Protein AF-A0AAX2HVV2-F1 (afdb_monomer)

Nearest PDB structures (foldseek):
  5c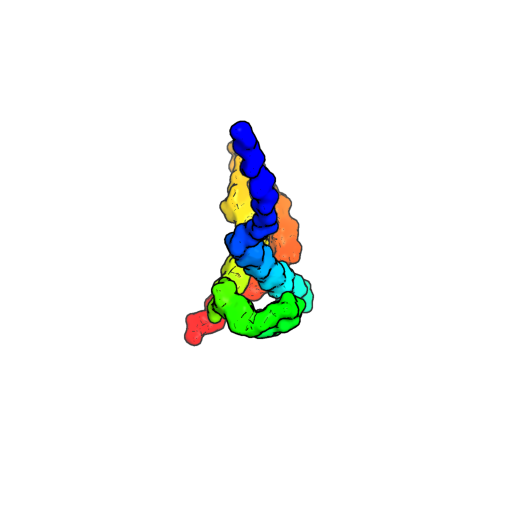w8-assembly1_B  TM=7.828E-01  e=2.518E-02  Mycobacterium tuberculosis H37Rv
  3mvp-assembly1_A  TM=7.490E-01  e=7.836E-02  Streptococcus mutans UA159
  2wgb-assembly1_A  TM=7.625E-01  e=7.836E-02  Mycolicibacterium smegmatis
  4za6-assembly2_B  TM=6.700E-01  e=9.147E-02  Rhodococcus erythropolis
  2wgb-assembly1_B  TM=5.688E-01  e=2.088E-01  Mycolicibacterium smegmatis

Solvent-accessible surface area (backbone atoms only — not comparable to full-atom values): 7170 Å² total; per-residue (Å²): 137,88,90,77,83,80,85,78,78,87,68,78,53,69,65,59,55,52,52,50,55,51,47,46,48,42,56,45,38,50,58,39,19,66,71,74,42,85,74,52,67,58,53,34,14,56,75,59,75,43,53,55,71,60,38,40,74,77,34,80,43,67,67,56,45,50,52,53,44,47,47,69,66,43,38,68,60,76,68,57,74,80,89,53,93,48,69,69,55,31,52,54,50,49,50,68,61,39,49,63,49,49,63,74,40,40,40,55,54,53,51,52,62,50,59,72,70,68,80,119

Mean predicted aligned error: 9.9 Å

Sequence (120 aa):
MNTQNKQEGFSPSLTTIRARTRRLLIDTAMSMYERGAFPSITEVASAAQLSRATAYRYFPTQSALVSAMVDESLGPILAWQPTQPDARQRIAELLSFAYPRMLQHEGVLRAALLSTTDEK

InterPro domains:
  IPR001647 DNA-binding HTH domain, TetR-type [PF00440] (26-69)
  IPR001647 DNA-binding HTH domain, TetR-type [PS50977] (19-77)
  IPR009057 Homedomain-like superfamily [SSF46689] (19-80)

pLDDT: mean 82.2, std 15.84, range [35.03, 96.06]

Secondary structure (DSSP, 8-state):
-------------HHHHHHHHHHHHHHHHHHHHHTT----HHHHHHHTT--HHHHHHH-SSHHHHHHHHHHHHHHHHHT-----SSHHHHHHHHHHHHHHHHHHTHHHHHHHHHHTTS--

Radius of gyration: 20.13 Å; Cα contacts (8 Å, |Δi|>4): 86; chains: 1; bounding box: 50×34×68 Å

Structure (mmCIF, N/CA/C/O backbone):
data_AF-A0AAX2HVV2-F1
#
_entry.id   AF-A0AAX2HVV2-F1
#
loop_
_atom_site.group_PDB
_atom_site.id
_atom_site.type_symbol
_atom_site.label_atom_id
_atom_site.label_alt_id
_atom_site.label_comp_id
_atom_site.label_asym_id
_atom_site.label_entity_id
_atom_site.label_seq_id
_atom_site.pdbx_PDB_ins_code
_atom_site.Cartn_x
_atom_site.Cartn_y
_atom_site.Cartn_z
_atom_site.occupancy
_atom_site.B_iso_or_equiv
_atom_site.auth_seq_id
_atom_site.auth_comp_id
_atom_site.auth_asym_id
_atom_site.auth_atom_id
_atom_site.pdbx_PDB_model_num
ATOM 1 N N . MET A 1 1 ? 36.407 -15.402 41.518 1.00 38.78 1 MET A N 1
ATOM 2 C CA . MET A 1 1 ? 36.280 -16.079 40.210 1.00 38.78 1 MET A CA 1
ATOM 3 C C . MET A 1 1 ? 34.812 -15.984 39.814 1.00 38.78 1 MET A C 1
ATOM 5 O O . MET A 1 1 ? 33.983 -16.577 40.488 1.00 38.78 1 MET A O 1
ATOM 9 N N . ASN A 1 2 ? 34.495 -15.086 38.877 1.00 35.03 2 ASN A N 1
ATOM 10 C CA . ASN A 1 2 ? 33.143 -14.581 38.608 1.00 35.03 2 ASN A CA 1
ATOM 11 C C . ASN A 1 2 ? 32.242 -15.608 37.913 1.00 35.03 2 ASN A C 1
ATOM 13 O O . ASN A 1 2 ? 32.540 -16.047 36.807 1.00 35.03 2 ASN A O 1
ATOM 17 N N . THR A 1 3 ? 31.082 -15.869 38.506 1.00 44.81 3 THR A N 1
ATOM 18 C CA . THR A 1 3 ? 29.906 -16.445 37.850 1.00 44.81 3 THR A CA 1
ATOM 19 C C . THR A 1 3 ? 28.951 -15.319 37.456 1.00 44.81 3 THR A C 1
ATOM 21 O O . THR A 1 3 ? 28.044 -14.945 38.193 1.00 44.81 3 THR A O 1
ATOM 24 N N . GLN A 1 4 ? 29.161 -14.759 36.268 1.00 48.66 4 GLN A N 1
ATOM 25 C CA . GLN A 1 4 ? 28.142 -13.993 35.555 1.00 48.66 4 GLN A CA 1
ATOM 26 C C . GLN A 1 4 ? 28.057 -14.553 34.141 1.00 48.66 4 GLN A C 1
ATOM 28 O O . GLN A 1 4 ? 28.945 -14.317 33.330 1.00 48.66 4 GLN A O 1
ATOM 33 N N . ASN A 1 5 ? 26.974 -15.259 33.826 1.00 42.31 5 ASN 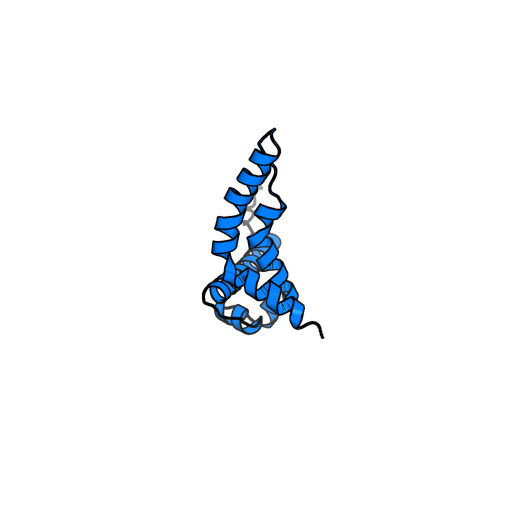A N 1
ATOM 34 C CA . ASN A 1 5 ? 26.342 -15.012 32.540 1.00 42.31 5 ASN A CA 1
ATOM 35 C C . ASN A 1 5 ? 24.834 -15.220 32.663 1.00 42.31 5 ASN A C 1
ATOM 37 O O . ASN A 1 5 ? 24.315 -16.334 32.722 1.00 42.31 5 ASN A O 1
ATOM 41 N N . LYS A 1 6 ? 24.169 -14.081 32.819 1.00 44.16 6 LYS A N 1
ATOM 42 C CA . LYS A 1 6 ? 22.730 -13.897 32.895 1.00 44.16 6 LYS A CA 1
ATOM 43 C C . LYS A 1 6 ? 22.174 -14.183 31.504 1.00 44.16 6 LYS A C 1
ATOM 45 O O . LYS A 1 6 ? 22.596 -13.563 30.536 1.00 44.16 6 LYS A O 1
ATOM 50 N N . GLN A 1 7 ? 21.257 -15.139 31.411 1.00 46.81 7 GLN A N 1
ATOM 51 C CA . GLN A 1 7 ? 20.518 -15.405 30.184 1.00 46.81 7 GLN A CA 1
ATOM 52 C C . GLN A 1 7 ? 19.688 -14.164 29.830 1.00 46.81 7 GLN A C 1
ATOM 54 O O . GLN A 1 7 ? 18.730 -13.835 30.530 1.00 46.81 7 GLN A O 1
ATOM 59 N N . GLU A 1 8 ? 20.079 -13.446 28.778 1.00 38.47 8 GLU A N 1
ATOM 60 C CA . GLU A 1 8 ? 19.264 -12.377 28.208 1.00 38.47 8 GLU A CA 1
ATOM 61 C C . GLU A 1 8 ? 18.171 -12.989 27.328 1.00 38.47 8 GLU A C 1
ATOM 63 O O . GLU A 1 8 ? 18.434 -13.611 26.299 1.00 38.47 8 GLU A O 1
ATOM 68 N N . GLY A 1 9 ? 16.922 -12.831 27.768 1.00 39.22 9 GLY A N 1
ATOM 69 C CA . GLY A 1 9 ? 15.745 -13.173 26.986 1.00 39.22 9 GLY A CA 1
ATOM 70 C C . GLY A 1 9 ? 15.646 -12.286 25.747 1.00 39.22 9 GLY A C 1
ATOM 71 O O . GLY A 1 9 ? 15.620 -11.058 25.843 1.00 39.22 9 GLY A O 1
ATOM 72 N N . PHE A 1 10 ? 15.558 -12.920 24.581 1.00 43.25 10 PHE A N 1
ATOM 73 C CA . PHE A 1 10 ? 15.319 -12.270 23.298 1.00 43.25 10 PHE A CA 1
ATOM 74 C C . PHE A 1 10 ? 13.930 -11.617 23.304 1.00 43.25 10 PHE A C 1
ATOM 76 O O . PHE A 1 10 ? 12.922 -12.250 23.000 1.00 43.25 10 PHE A O 1
ATOM 83 N N . SER A 1 11 ? 13.864 -10.343 23.688 1.00 50.16 11 SER A N 1
ATOM 84 C CA . SER A 1 11 ? 12.679 -9.516 23.470 1.00 50.16 11 SER A CA 1
ATOM 85 C C . SER A 1 11 ? 12.700 -9.104 21.996 1.00 50.16 11 SER A C 1
ATOM 87 O O . SER A 1 11 ? 13.615 -8.372 21.609 1.00 50.16 11 SER A O 1
ATOM 89 N N . PRO A 1 12 ? 11.766 -9.563 21.140 1.00 55.28 12 PRO A N 1
ATOM 90 C CA . PRO A 1 12 ? 11.735 -9.107 19.758 1.00 55.28 12 PRO A CA 1
ATOM 91 C C . PRO A 1 12 ? 11.621 -7.584 19.775 1.00 55.28 12 PRO A C 1
ATOM 93 O O . PRO A 1 12 ? 10.732 -7.045 20.437 1.00 55.28 12 PRO A O 1
ATOM 96 N N . SER A 1 13 ? 12.548 -6.891 19.105 1.00 64.06 13 SER A N 1
ATOM 97 C CA . SER A 1 13 ? 12.586 -5.428 19.142 1.00 64.06 13 SER A CA 1
ATOM 98 C C . SER A 1 13 ? 11.199 -4.873 18.795 1.00 64.06 13 SER A C 1
ATOM 100 O O . SER A 1 13 ? 10.549 -5.341 17.853 1.00 64.06 13 SER A O 1
ATOM 102 N N . LEU A 1 14 ? 10.713 -3.889 19.557 1.00 63.53 14 LEU A N 1
ATOM 103 C CA . LEU A 1 14 ? 9.398 -3.271 19.328 1.00 63.53 14 LEU A CA 1
ATOM 104 C C . LEU A 1 14 ? 9.248 -2.771 17.879 1.00 63.53 14 LEU A C 1
ATOM 106 O O . LEU A 1 14 ? 8.148 -2.765 17.324 1.00 63.53 14 LEU A O 1
ATOM 110 N N . THR A 1 15 ? 10.369 -2.426 17.242 1.00 75.12 15 THR A N 1
ATOM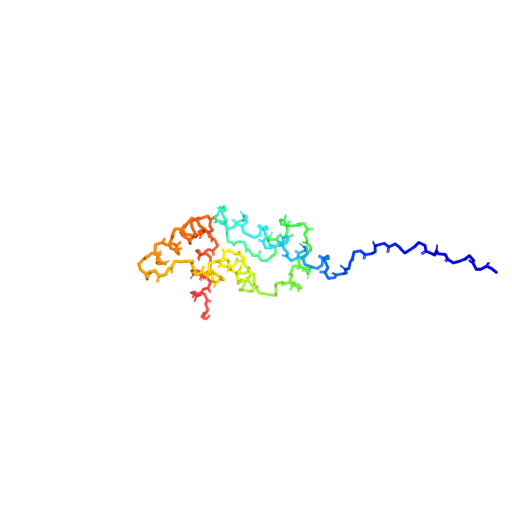 111 C CA . THR A 1 15 ? 10.485 -2.065 15.828 1.00 75.12 15 THR A CA 1
ATOM 112 C C . THR A 1 15 ? 10.086 -3.208 14.892 1.00 75.12 15 THR A C 1
ATOM 114 O O . THR A 1 15 ? 9.325 -2.987 13.951 1.00 75.12 15 THR A O 1
ATOM 117 N N . THR A 1 16 ? 10.515 -4.442 15.169 1.00 82.69 16 THR A N 1
ATOM 118 C CA . THR A 1 16 ? 10.161 -5.630 14.374 1.00 82.69 16 THR A CA 1
ATOM 119 C C . THR A 1 16 ? 8.674 -5.964 14.495 1.00 82.69 16 THR A C 1
ATOM 121 O O . THR A 1 16 ? 8.022 -6.256 13.492 1.00 82.69 16 THR A O 1
ATOM 124 N N . ILE A 1 17 ? 8.106 -5.866 15.702 1.00 86.00 17 ILE A N 1
ATOM 125 C CA . ILE A 1 17 ? 6.666 -6.083 15.924 1.00 86.00 17 ILE A CA 1
ATOM 126 C C . ILE A 1 17 ? 5.857 -5.018 15.178 1.00 86.00 17 ILE A C 1
ATOM 128 O O . ILE A 1 17 ? 4.904 -5.344 14.470 1.00 86.00 17 ILE A O 1
ATOM 132 N N . ARG A 1 18 ? 6.278 -3.750 15.275 1.00 87.94 18 ARG A N 1
ATOM 133 C CA . ARG A 1 18 ? 5.640 -2.627 14.583 1.00 87.94 18 ARG A CA 1
ATOM 134 C C . ARG A 1 18 ? 5.641 -2.817 13.064 1.00 87.94 18 ARG A C 1
ATOM 136 O O . ARG A 1 18 ? 4.603 -2.645 12.428 1.00 87.94 18 ARG A O 1
ATOM 143 N N . ALA A 1 19 ? 6.779 -3.207 12.493 1.00 89.12 19 ALA A N 1
ATOM 144 C CA . ALA A 1 19 ? 6.898 -3.496 11.066 1.00 89.12 19 ALA A CA 1
ATOM 145 C C . ALA A 1 19 ? 5.986 -4.657 10.639 1.00 89.12 19 ALA A C 1
ATOM 147 O O . ALA A 1 19 ? 5.276 -4.549 9.641 1.00 89.12 19 ALA A O 1
ATOM 148 N N . ARG A 1 20 ? 5.925 -5.732 11.436 1.00 89.62 20 ARG A N 1
ATOM 149 C CA . ARG A 1 20 ? 5.070 -6.892 11.153 1.00 89.62 20 ARG A CA 1
ATOM 150 C C . ARG A 1 20 ? 3.582 -6.541 11.171 1.00 89.62 20 ARG A C 1
ATOM 152 O O . ARG A 1 20 ? 2.858 -6.955 10.273 1.00 89.62 20 ARG A O 1
ATOM 159 N N . THR A 1 21 ? 3.122 -5.760 12.151 1.00 93.06 21 THR A N 1
ATOM 160 C CA . THR A 1 21 ? 1.724 -5.294 12.202 1.00 93.06 21 THR A CA 1
ATOM 161 C C . THR A 1 21 ? 1.390 -4.386 11.024 1.00 93.06 21 THR A C 1
ATOM 163 O O . THR A 1 21 ? 0.315 -4.515 10.444 1.00 93.06 21 THR A O 1
ATOM 166 N N . ARG A 1 22 ? 2.308 -3.486 10.644 1.00 93.38 22 ARG A N 1
ATOM 167 C CA . ARG A 1 22 ? 2.123 -2.641 9.458 1.00 93.38 22 ARG A CA 1
ATOM 168 C C . ARG A 1 22 ? 1.947 -3.492 8.202 1.00 93.38 22 ARG A C 1
ATOM 170 O O . ARG A 1 22 ? 1.006 -3.252 7.455 1.00 93.38 22 ARG A O 1
ATOM 177 N N . ARG A 1 23 ? 2.815 -4.487 8.002 1.00 93.06 23 ARG A N 1
ATOM 178 C CA . ARG A 1 23 ? 2.757 -5.387 6.845 1.00 93.06 23 ARG A CA 1
ATOM 179 C C . ARG A 1 23 ? 1.467 -6.207 6.818 1.00 93.06 23 ARG A C 1
ATOM 181 O O . ARG A 1 23 ? 0.808 -6.235 5.794 1.00 93.06 23 ARG A O 1
ATOM 188 N N . LEU A 1 24 ? 1.030 -6.738 7.964 1.00 94.62 24 LEU A N 1
ATOM 189 C CA . LEU A 1 24 ? -0.245 -7.457 8.076 1.00 94.62 24 LEU A CA 1
ATOM 190 C C . LEU A 1 24 ? -1.444 -6.620 7.596 1.00 94.62 24 LEU A C 1
ATOM 192 O O . LEU A 1 24 ? -2.310 -7.135 6.893 1.00 94.62 24 LEU A O 1
ATOM 196 N N . LEU A 1 25 ? -1.503 -5.339 7.972 1.00 94.56 25 LEU A N 1
ATOM 197 C CA . LEU A 1 25 ? -2.569 -4.433 7.528 1.00 94.56 25 LEU A CA 1
ATOM 198 C C . LEU A 1 25 ? -2.527 -4.198 6.010 1.00 94.56 25 LEU A C 1
ATOM 200 O O . LEU A 1 25 ? -3.581 -4.187 5.379 1.00 94.56 25 LEU A O 1
ATOM 204 N N . ILE A 1 26 ? -1.331 -4.044 5.432 1.00 94.00 26 ILE A N 1
ATOM 205 C CA . ILE A 1 26 ? -1.141 -3.877 3.983 1.00 94.00 26 ILE A CA 1
ATOM 206 C C . ILE A 1 26 ? -1.578 -5.143 3.242 1.00 94.00 26 ILE A C 1
ATOM 208 O O . ILE A 1 26 ? -2.423 -5.056 2.358 1.00 94.00 26 ILE A O 1
ATOM 212 N N . 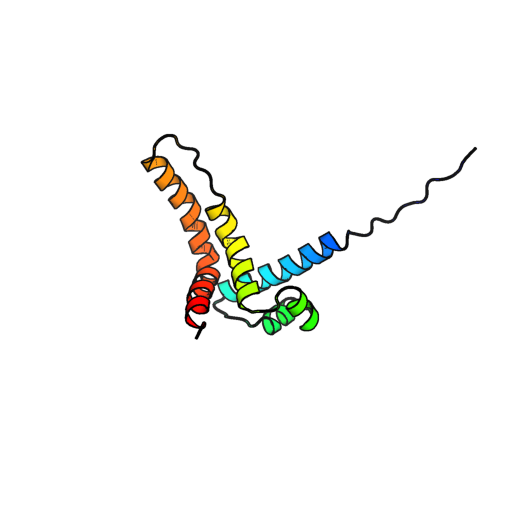ASP A 1 27 ? -1.075 -6.310 3.647 1.00 93.25 27 ASP A N 1
ATOM 213 C CA . ASP A 1 27 ? -1.385 -7.597 3.013 1.00 93.25 27 ASP A CA 1
ATOM 214 C C . ASP A 1 27 ? -2.896 -7.891 3.067 1.00 93.25 27 ASP A C 1
ATOM 216 O O . ASP A 1 27 ? -3.504 -8.328 2.087 1.00 93.25 27 ASP A O 1
ATOM 220 N N . THR A 1 28 ? -3.530 -7.594 4.208 1.00 94.94 28 THR A N 1
ATOM 221 C CA . THR A 1 28 ? -4.982 -7.754 4.382 1.00 94.94 28 THR A CA 1
ATOM 222 C C . THR A 1 28 ? -5.751 -6.832 3.442 1.00 94.94 28 THR A C 1
ATOM 224 O O . THR A 1 28 ? -6.694 -7.278 2.786 1.00 94.94 28 THR A O 1
ATOM 227 N N . ALA A 1 29 ? -5.348 -5.561 3.352 1.00 92.38 29 ALA A N 1
ATOM 228 C CA . ALA A 1 29 ? -5.968 -4.609 2.445 1.00 92.38 29 ALA A CA 1
ATOM 229 C C . ALA A 1 29 ? -5.809 -5.065 0.988 1.00 92.38 29 ALA A C 1
ATOM 231 O O . ALA A 1 29 ? -6.819 -5.213 0.304 1.00 92.38 29 ALA A O 1
ATOM 232 N N . MET A 1 30 ? -4.591 -5.388 0.541 1.00 89.75 30 MET A N 1
ATOM 233 C CA . MET A 1 30 ? -4.324 -5.882 -0.817 1.00 89.75 30 MET A CA 1
ATOM 234 C C . MET A 1 30 ? -5.216 -7.073 -1.178 1.00 89.75 30 MET A C 1
ATOM 236 O O . MET A 1 30 ? -5.881 -7.045 -2.208 1.00 89.75 30 MET A O 1
ATOM 240 N N . SER A 1 31 ? -5.336 -8.063 -0.287 1.00 90.62 31 SER A N 1
ATOM 241 C CA . SER A 1 31 ? -6.210 -9.224 -0.503 1.00 90.62 31 SER A CA 1
ATOM 242 C C . SER A 1 31 ? -7.693 -8.849 -0.645 1.00 90.62 31 SER A C 1
ATOM 244 O O . SER A 1 31 ? -8.455 -9.505 -1.358 1.00 90.62 31 SER A O 1
ATOM 246 N N . MET A 1 32 ? -8.165 -7.812 0.050 1.00 90.62 32 MET A N 1
ATOM 247 C CA . MET A 1 32 ? -9.529 -7.301 -0.127 1.00 90.62 32 MET A CA 1
ATOM 248 C C . MET A 1 32 ? -9.693 -6.584 -1.476 1.00 90.62 32 MET A C 1
ATOM 250 O O . MET A 1 32 ? -10.679 -6.842 -2.166 1.00 90.62 32 MET A O 1
ATOM 254 N N . TYR A 1 33 ? -8.711 -5.777 -1.888 1.00 85.88 33 TYR A N 1
ATOM 255 C CA . TYR A 1 33 ? -8.702 -5.091 -3.187 1.00 85.88 33 TYR A CA 1
ATOM 256 C C . TYR A 1 33 ? -8.646 -6.054 -4.374 1.00 85.88 33 TYR A C 1
ATOM 258 O O . TYR A 1 33 ? -9.374 -5.876 -5.348 1.00 85.88 33 TYR A O 1
ATOM 266 N N . GLU A 1 34 ? -7.845 -7.113 -4.283 1.00 82.44 34 GLU A N 1
ATOM 267 C CA . GLU A 1 34 ? -7.765 -8.168 -5.301 1.00 82.44 34 GLU A CA 1
ATOM 268 C C . GLU A 1 34 ? -9.090 -8.932 -5.460 1.00 82.44 34 GLU A C 1
ATOM 270 O O . GLU A 1 34 ? -9.393 -9.439 -6.536 1.00 82.44 34 GLU A O 1
ATOM 275 N N . ARG A 1 35 ? -9.931 -8.958 -4.417 1.00 85.50 35 ARG A N 1
ATOM 276 C CA . ARG A 1 35 ? -11.301 -9.501 -4.472 1.00 85.50 35 ARG A CA 1
ATOM 277 C C . ARG A 1 35 ? -12.344 -8.484 -4.953 1.00 85.50 35 ARG A C 1
ATOM 279 O O . ARG A 1 35 ? -13.535 -8.781 -4.922 1.00 85.50 35 ARG A O 1
ATOM 286 N N . GLY A 1 36 ? -11.919 -7.294 -5.378 1.00 79.81 36 GLY A N 1
ATOM 287 C CA . GLY A 1 36 ? -12.792 -6.230 -5.877 1.00 79.81 36 GLY A CA 1
ATOM 288 C C . GLY A 1 36 ? -13.475 -5.393 -4.792 1.00 79.81 36 GLY A C 1
ATOM 289 O O . GLY A 1 36 ? -14.365 -4.607 -5.113 1.00 79.81 36 GLY A O 1
ATOM 290 N N . ALA A 1 37 ? -13.088 -5.540 -3.520 1.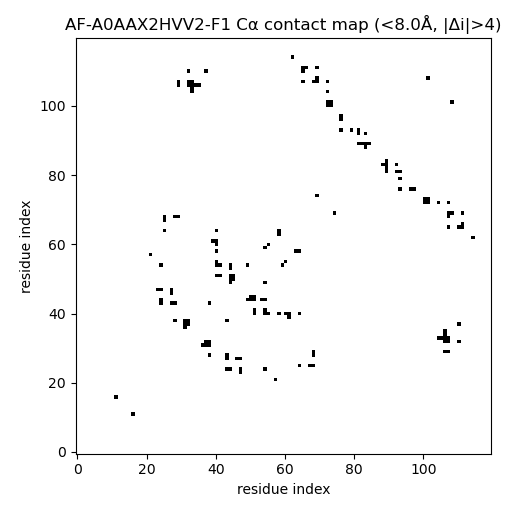00 82.12 37 ALA A N 1
ATOM 291 C CA . ALA A 1 37 ? -13.609 -4.716 -2.433 1.00 82.12 37 ALA A CA 1
ATOM 292 C C . ALA A 1 37 ? -12.756 -3.452 -2.235 1.00 82.12 37 ALA A C 1
ATOM 294 O O . ALA A 1 37 ? -11.537 -3.492 -2.372 1.00 82.12 37 ALA A O 1
ATOM 295 N N . PHE A 1 38 ? -13.389 -2.347 -1.834 1.00 83.38 38 PHE A N 1
ATOM 296 C CA . PHE A 1 38 ? -12.724 -1.083 -1.489 1.00 83.38 38 PHE A CA 1
ATOM 297 C C . PHE A 1 38 ? -12.888 -0.810 0.012 1.00 83.38 38 PHE A C 1
ATOM 299 O O . PHE A 1 38 ? -13.708 0.025 0.395 1.00 83.38 38 PHE A O 1
ATOM 306 N N . PRO A 1 39 ? -12.190 -1.559 0.886 1.00 87.06 39 PRO A N 1
ATOM 307 C CA . PRO A 1 39 ? -12.430 -1.485 2.317 1.00 87.06 39 PRO A CA 1
ATOM 308 C C . PRO A 1 39 ? -11.911 -0.184 2.930 1.00 87.06 39 PRO A C 1
ATOM 310 O O . PRO A 1 39 ? -10.839 0.326 2.591 1.00 87.06 39 PRO A O 1
ATOM 313 N N . SER A 1 40 ? -12.643 0.292 3.925 1.00 90.88 40 SER A N 1
ATOM 314 C CA . SER A 1 40 ? -12.199 1.306 4.873 1.00 90.88 40 SER A CA 1
ATOM 315 C C . SER A 1 40 ? -11.112 0.765 5.816 1.00 90.88 40 SER A C 1
ATOM 317 O O . SER A 1 40 ? -10.965 -0.442 6.025 1.00 90.88 40 SER A O 1
ATOM 319 N N . ILE A 1 41 ? -10.369 1.666 6.471 1.00 92.94 41 ILE A N 1
ATOM 320 C CA . ILE A 1 41 ? -9.331 1.291 7.455 1.00 92.94 41 ILE A CA 1
ATOM 321 C C . ILE A 1 41 ? -9.904 0.410 8.579 1.00 92.94 41 ILE A C 1
ATOM 323 O O . ILE A 1 41 ? -9.221 -0.482 9.083 1.00 92.94 41 ILE A O 1
ATOM 327 N N . THR A 1 42 ? -11.153 0.641 8.986 1.00 93.44 42 THR A N 1
ATOM 328 C CA . THR A 1 42 ? -11.798 -0.119 10.064 1.00 93.44 42 THR A CA 1
ATOM 329 C C . THR A 1 42 ? -12.187 -1.530 9.627 1.00 93.44 42 THR A C 1
ATOM 331 O O . THR A 1 42 ? -12.060 -2.456 10.427 1.00 93.44 42 THR A O 1
ATOM 334 N N . GLU A 1 43 ? -12.598 -1.716 8.372 1.00 94.38 43 GLU A N 1
ATOM 335 C CA . GLU A 1 43 ? -12.865 -3.036 7.788 1.00 94.38 43 GLU A CA 1
ATOM 336 C C . GLU A 1 43 ? -11.575 -3.841 7.628 1.00 94.38 43 GLU A C 1
ATOM 338 O O . GLU A 1 43 ? -11.534 -5.005 8.025 1.00 94.38 43 GLU A O 1
ATOM 343 N N . VAL A 1 44 ? -10.492 -3.205 7.164 1.00 95.25 44 VAL A N 1
ATOM 344 C CA . VAL A 1 44 ? -9.157 -3.828 7.123 1.00 95.25 44 VAL A CA 1
ATOM 345 C C . VAL A 1 44 ? -8.700 -4.223 8.528 1.00 95.25 44 VAL A C 1
ATOM 347 O O . VAL A 1 44 ? -8.212 -5.333 8.725 1.00 95.25 44 VAL A O 1
ATOM 350 N N . ALA A 1 45 ? -8.895 -3.357 9.529 1.00 95.06 45 ALA A N 1
ATOM 351 C CA . ALA A 1 45 ? -8.560 -3.667 10.919 1.00 95.06 45 ALA A CA 1
ATOM 352 C C . ALA A 1 45 ? -9.335 -4.885 11.435 1.00 95.06 45 ALA A C 1
ATOM 354 O O . ALA A 1 45 ? -8.747 -5.775 12.046 1.00 95.06 45 ALA A O 1
ATOM 355 N N . SER A 1 46 ? -10.639 -4.944 11.149 1.00 95.62 46 SER A N 1
ATOM 356 C CA . SER A 1 46 ? -11.494 -6.069 11.524 1.00 95.62 46 SER A CA 1
ATOM 357 C C . SER A 1 46 ? -11.033 -7.369 10.865 1.00 95.62 46 SER A C 1
ATOM 359 O O . SER A 1 46 ? -10.914 -8.388 11.541 1.00 95.62 46 SER A O 1
ATOM 361 N N . ALA A 1 47 ? -10.724 -7.333 9.567 1.00 94.88 47 ALA A N 1
ATOM 362 C CA . ALA A 1 47 ? -10.218 -8.487 8.829 1.00 94.88 47 ALA A CA 1
ATOM 363 C 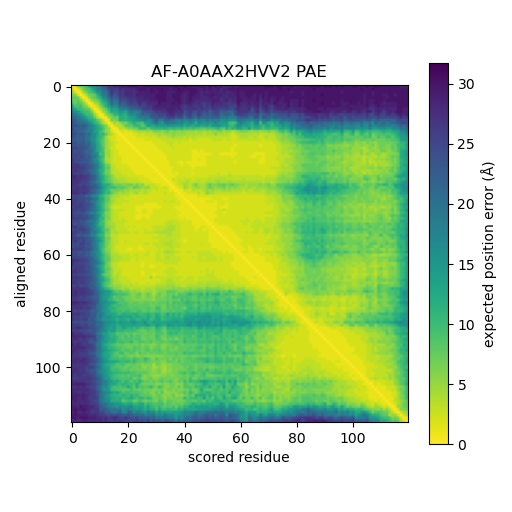C . ALA A 1 47 ? -8.839 -8.948 9.339 1.00 94.88 47 ALA A C 1
ATOM 365 O O . ALA A 1 47 ? -8.580 -10.147 9.419 1.00 94.88 47 ALA A O 1
ATOM 366 N N . ALA A 1 48 ? -7.988 -8.007 9.759 1.00 94.81 48 ALA A N 1
ATOM 367 C CA . ALA A 1 48 ? -6.678 -8.275 10.349 1.00 94.81 48 ALA A CA 1
ATOM 368 C C . ALA A 1 48 ? -6.730 -8.645 11.847 1.00 94.81 48 ALA A C 1
ATOM 370 O O . ALA A 1 48 ? -5.678 -8.859 12.448 1.00 94.81 48 ALA A O 1
ATOM 371 N N . GLN A 1 49 ? -7.921 -8.705 12.460 1.00 95.00 49 GLN A N 1
ATOM 372 C CA . GLN A 1 49 ? -8.124 -8.965 13.896 1.00 95.00 49 GLN A CA 1
ATOM 373 C C . GLN A 1 49 ? -7.409 -7.945 14.805 1.00 95.00 49 GLN A C 1
ATOM 375 O O . GLN A 1 49 ? -6.904 -8.270 15.880 1.00 95.00 49 GLN A O 1
ATOM 380 N N . LEU A 1 50 ? -7.363 -6.685 14.372 1.00 93.75 50 LEU A N 1
ATOM 381 C CA . LEU A 1 50 ? -6.754 -5.572 15.094 1.00 93.75 50 LEU A CA 1
ATOM 382 C C . LEU A 1 50 ? -7.812 -4.557 15.528 1.00 93.75 50 LEU A C 1
ATOM 384 O O . LEU A 1 50 ? -8.847 -4.374 14.888 1.00 93.75 50 LEU A O 1
ATOM 388 N N . SER A 1 51 ? -7.531 -3.834 16.614 1.00 95.06 51 SER A N 1
ATOM 389 C CA . SER A 1 51 ? -8.406 -2.738 17.031 1.00 95.06 51 SER A CA 1
ATOM 390 C C . SER A 1 51 ? -8.361 -1.582 16.023 1.00 95.06 51 SER A C 1
ATOM 392 O O . SER A 1 51 ? -7.319 -1.307 15.418 1.00 95.06 51 SER A O 1
ATOM 394 N N . ARG A 1 52 ? -9.467 -0.833 15.909 1.00 94.06 52 ARG A N 1
ATOM 395 C CA . ARG A 1 52 ? -9.530 0.393 15.089 1.00 94.06 52 ARG A CA 1
ATOM 396 C C . ARG A 1 52 ? -8.424 1.379 15.476 1.00 94.06 52 ARG A C 1
ATOM 398 O O . ARG A 1 52 ? -7.720 1.881 14.608 1.00 94.06 52 ARG A O 1
ATOM 405 N N . ALA A 1 53 ? -8.225 1.600 16.778 1.00 94.62 53 ALA A N 1
ATOM 406 C CA . ALA A 1 53 ? -7.190 2.494 17.297 1.00 94.62 53 ALA A CA 1
ATOM 407 C C . ALA A 1 53 ? -5.775 2.049 16.890 1.00 94.62 53 ALA A C 1
ATOM 409 O O . ALA A 1 53 ? -4.930 2.878 16.558 1.00 94.62 53 ALA A O 1
ATOM 410 N N . THR A 1 54 ? -5.515 0.737 16.864 1.00 93.75 54 THR A N 1
ATOM 411 C CA . THR A 1 54 ? -4.243 0.195 16.375 1.00 93.75 54 THR A CA 1
ATOM 412 C C . THR A 1 54 ? -4.063 0.494 14.893 1.00 93.75 54 THR A C 1
ATOM 414 O O . THR A 1 54 ? -3.001 0.985 14.527 1.00 93.75 54 THR A O 1
ATOM 417 N N . ALA A 1 55 ? -5.075 0.254 14.056 1.00 92.56 55 ALA A N 1
ATOM 418 C CA . ALA A 1 55 ? -4.989 0.503 12.618 1.00 92.56 55 ALA A CA 1
ATOM 419 C C . ALA A 1 55 ? -4.771 1.989 12.290 1.00 92.56 55 ALA A C 1
ATOM 421 O O . ALA A 1 55 ? -3.831 2.307 11.563 1.00 92.56 55 ALA A O 1
ATOM 422 N N . TYR A 1 56 ? -5.532 2.898 12.912 1.00 93.81 56 TYR A N 1
ATOM 423 C CA . TYR A 1 56 ? -5.364 4.347 12.726 1.00 93.81 56 TYR A CA 1
ATOM 424 C C . TYR A 1 56 ? -3.980 4.858 13.149 1.00 93.81 56 TYR A C 1
ATOM 426 O O . TYR A 1 56 ? -3.467 5.809 12.565 1.00 93.81 56 TYR A O 1
ATOM 434 N N . ARG A 1 57 ? -3.321 4.200 14.114 1.00 92.94 57 ARG A N 1
ATOM 435 C CA . ARG A 1 57 ? -1.935 4.522 14.495 1.00 92.94 57 ARG A CA 1
ATOM 436 C C . ARG A 1 57 ? -0.920 4.220 13.383 1.00 92.94 57 ARG A C 1
ATOM 438 O O . ARG A 1 57 ? 0.154 4.816 13.370 1.00 92.94 57 ARG A O 1
ATOM 445 N N . TYR A 1 58 ? -1.215 3.273 12.490 1.00 93.31 58 TYR A N 1
ATOM 446 C CA . TYR A 1 58 ? -0.361 2.940 11.341 1.00 93.31 58 TYR A CA 1
ATOM 447 C C . TYR A 1 58 ? -0.781 3.658 10.060 1.00 93.31 58 TYR A C 1
ATOM 449 O O . TYR A 1 58 ? 0.083 4.006 9.255 1.00 93.31 58 TYR A O 1
ATOM 457 N N . PHE A 1 59 ? -2.085 3.850 9.881 1.00 94.88 59 PHE A N 1
ATOM 458 C CA . PHE A 1 59 ? -2.694 4.444 8.701 1.00 94.88 59 PHE A CA 1
ATOM 459 C C . PHE A 1 59 ? -3.765 5.442 9.148 1.00 94.88 59 PHE A C 1
ATOM 461 O O . PHE A 1 59 ? -4.918 5.057 9.337 1.00 94.88 59 PHE A O 1
ATOM 468 N N . PRO A 1 60 ? -3.390 6.715 9.368 1.00 91.25 60 PRO A N 1
ATOM 469 C CA . PRO A 1 60 ? -4.331 7.727 9.842 1.00 91.25 60 PRO A CA 1
ATOM 470 C C . PRO A 1 60 ? -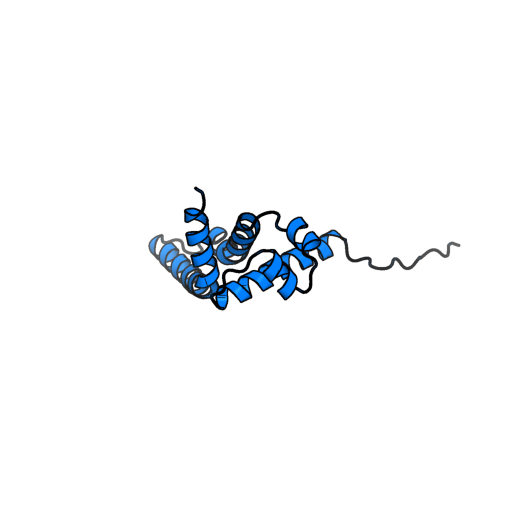5.391 8.080 8.789 1.00 91.25 60 PRO A C 1
ATOM 472 O O . PRO A 1 60 ? -6.493 8.480 9.150 1.00 91.25 60 PRO A O 1
ATOM 475 N N . THR A 1 61 ? -5.079 7.905 7.500 1.00 90.56 61 THR A N 1
ATOM 476 C CA . THR A 1 61 ? -5.972 8.192 6.370 1.00 90.56 61 THR A CA 1
ATOM 477 C C . THR A 1 61 ? -6.021 7.021 5.394 1.00 90.56 61 THR A C 1
ATOM 479 O O . THR A 1 61 ? -5.082 6.225 5.300 1.00 90.56 61 THR A O 1
ATOM 482 N N . GLN A 1 62 ? -7.113 6.925 4.630 1.00 86.81 62 GLN A N 1
ATOM 483 C CA . GLN A 1 62 ? -7.239 5.922 3.570 1.00 86.81 62 GLN A CA 1
ATOM 484 C C . GLN A 1 62 ? -6.175 6.123 2.486 1.00 86.81 62 GLN A C 1
ATOM 486 O O . GLN A 1 62 ? -5.583 5.146 2.035 1.00 86.81 62 GLN A O 1
ATOM 491 N N . SER A 1 63 ? -5.839 7.375 2.158 1.00 86.38 63 SER A N 1
ATOM 492 C CA . SER A 1 63 ? -4.739 7.700 1.243 1.00 86.38 63 SER A CA 1
ATOM 493 C C . SER A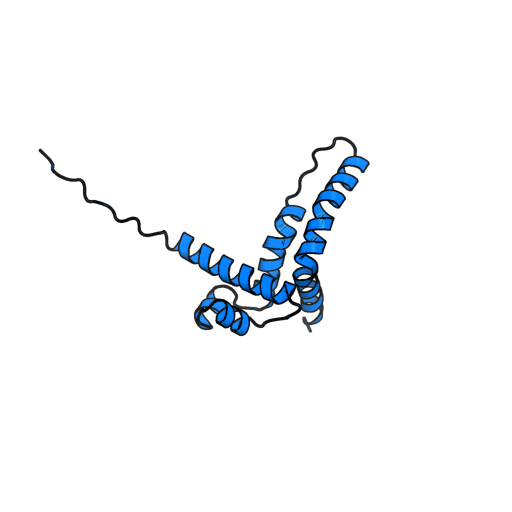 1 63 ? -3.389 7.153 1.719 1.00 86.38 63 SER A C 1
ATOM 495 O O . SER A 1 63 ? -2.633 6.622 0.913 1.00 86.38 63 SER A O 1
ATOM 497 N N . ALA A 1 64 ? -3.098 7.183 3.027 1.00 90.00 64 ALA A N 1
ATOM 498 C CA . ALA A 1 64 ? -1.860 6.622 3.572 1.00 90.00 64 ALA A CA 1
ATOM 499 C C . ALA A 1 64 ? -1.798 5.090 3.445 1.00 90.00 64 ALA A C 1
ATOM 501 O O . ALA A 1 64 ? -0.716 4.529 3.265 1.00 90.00 64 ALA A O 1
ATOM 502 N N . LEU A 1 65 ? -2.944 4.406 3.546 1.00 90.12 65 LEU A N 1
ATOM 503 C CA . LEU A 1 65 ? -3.033 2.965 3.302 1.00 90.12 65 LEU A CA 1
ATOM 504 C C . LEU A 1 65 ? -2.850 2.649 1.814 1.00 90.12 65 LEU A C 1
ATOM 506 O O . LEU A 1 65 ? -2.063 1.770 1.476 1.00 90.12 65 LEU A O 1
ATOM 510 N N . VAL A 1 66 ? -3.529 3.392 0.936 1.00 87.06 66 VAL A N 1
ATOM 511 C CA . VAL A 1 66 ? -3.417 3.236 -0.521 1.00 87.06 66 VAL A CA 1
ATOM 512 C C . VAL A 1 66 ? -1.989 3.481 -0.994 1.00 87.06 66 VAL A C 1
ATOM 514 O O . VAL A 1 66 ? -1.438 2.624 -1.676 1.00 87.06 66 VAL A O 1
ATOM 517 N N . SER A 1 67 ? -1.349 4.568 -0.558 1.00 86.56 67 SER A N 1
ATOM 518 C CA . SER A 1 67 ? 0.056 4.854 -0.877 1.00 86.56 67 SER A CA 1
ATOM 519 C C . SER A 1 67 ? 0.971 3.701 -0.472 1.00 86.56 67 SER A C 1
ATOM 521 O O . SER A 1 67 ? 1.784 3.260 -1.270 1.00 86.56 67 SER A O 1
ATOM 523 N N . ALA A 1 68 ? 0.801 3.152 0.734 1.00 89.81 68 ALA A N 1
ATOM 524 C CA . ALA A 1 68 ? 1.636 2.047 1.197 1.00 89.81 68 ALA A CA 1
ATOM 525 C C . ALA A 1 68 ? 1.409 0.746 0.412 1.00 89.81 68 ALA A C 1
ATOM 527 O O . ALA A 1 68 ? 2.351 -0.020 0.221 1.00 89.81 68 ALA A O 1
ATOM 528 N N . MET A 1 69 ? 0.179 0.486 -0.043 1.00 87.88 69 MET A N 1
ATOM 529 C CA . MET A 1 69 ? -0.085 -0.639 -0.942 1.00 87.88 69 MET A CA 1
ATOM 530 C C . MET A 1 69 ? 0.582 -0.422 -2.302 1.00 87.88 69 MET A C 1
ATOM 532 O O . MET A 1 69 ? 1.222 -1.332 -2.816 1.00 87.88 69 MET A O 1
ATOM 536 N N . VAL A 1 70 ? 0.481 0.784 -2.864 1.00 83.56 70 VAL A N 1
ATOM 537 C CA . VAL A 1 70 ? 1.139 1.135 -4.129 1.00 83.56 70 VAL A CA 1
ATOM 538 C C . VAL A 1 70 ? 2.656 0.986 -4.014 1.00 83.56 70 VAL A C 1
ATOM 540 O O . VAL A 1 70 ? 3.265 0.400 -4.905 1.00 83.56 70 VAL A O 1
ATOM 543 N N . ASP A 1 71 ? 3.256 1.435 -2.912 1.00 86.25 71 ASP A N 1
ATOM 544 C CA . ASP A 1 71 ? 4.694 1.302 -2.665 1.00 86.25 71 ASP A CA 1
ATOM 545 C C . ASP A 1 71 ? 5.141 -0.168 -2.629 1.00 86.25 71 ASP A C 1
ATOM 547 O O . ASP A 1 71 ? 6.171 -0.513 -3.205 1.00 86.25 71 ASP A O 1
ATOM 551 N N . GLU A 1 72 ? 4.371 -1.065 -2.007 1.00 85.12 72 GLU A N 1
ATOM 552 C CA . GLU A 1 72 ? 4.697 -2.501 -1.976 1.00 85.12 72 GLU A CA 1
ATOM 553 C C . GLU A 1 72 ? 4.435 -3.187 -3.333 1.00 85.12 72 GLU A C 1
ATOM 555 O O . GLU A 1 72 ? 5.226 -4.030 -3.758 1.00 85.12 72 GLU A O 1
ATOM 560 N N . SER A 1 73 ? 3.375 -2.808 -4.057 1.00 80.19 73 SER A N 1
ATOM 561 C CA . SER A 1 73 ? 3.022 -3.410 -5.354 1.00 80.19 73 SER A CA 1
ATOM 562 C C . SER A 1 73 ? 3.902 -2.925 -6.514 1.00 80.19 73 SER A C 1
ATOM 564 O O . SER A 1 73 ? 4.288 -3.717 -7.376 1.00 80.19 73 SER A O 1
ATOM 566 N N . LEU A 1 74 ? 4.215 -1.626 -6.562 1.00 79.75 74 LEU A N 1
ATOM 567 C CA . LEU A 1 74 ? 4.966 -0.985 -7.649 1.00 79.75 74 LEU A CA 1
ATOM 568 C C . LEU A 1 74 ? 6.411 -0.647 -7.287 1.00 79.75 74 LEU A C 1
ATOM 570 O O . LEU A 1 74 ? 7.199 -0.376 -8.194 1.00 79.75 74 LEU A O 1
ATOM 574 N N . GLY A 1 75 ? 6.795 -0.690 -6.010 1.00 82.31 75 GLY A N 1
ATOM 575 C CA . GLY A 1 75 ? 8.164 -0.424 -5.564 1.00 82.31 75 GLY A CA 1
ATOM 576 C C . GLY A 1 75 ? 9.232 -1.169 -6.373 1.00 82.31 75 GLY A C 1
ATOM 577 O O . GLY A 1 75 ? 10.187 -0.531 -6.814 1.00 82.31 75 GLY A O 1
ATOM 578 N N . PRO A 1 76 ? 9.064 -2.471 -6.684 1.00 84.31 76 PRO A N 1
ATOM 579 C CA . PRO A 1 76 ? 10.009 -3.196 -7.533 1.00 84.31 76 PRO A CA 1
ATOM 580 C C . PRO A 1 76 ? 10.135 -2.647 -8.961 1.00 84.31 76 PRO A C 1
ATOM 582 O O . PRO A 1 76 ? 11.203 -2.758 -9.551 1.00 84.31 76 PRO A O 1
ATOM 585 N N . ILE A 1 77 ? 9.066 -2.071 -9.524 1.00 84.69 77 ILE A N 1
ATOM 586 C CA . ILE A 1 77 ? 9.072 -1.442 -10.857 1.00 84.69 77 ILE A CA 1
ATOM 587 C C . ILE A 1 77 ? 9.797 -0.100 -10.798 1.00 84.69 77 ILE A C 1
ATOM 589 O O . ILE A 1 77 ? 10.630 0.175 -11.654 1.00 84.69 77 ILE A O 1
ATOM 593 N N . LEU A 1 78 ? 9.537 0.708 -9.768 1.00 79.94 78 LEU A N 1
ATOM 594 C CA . LEU A 1 78 ? 10.206 1.999 -9.580 1.00 79.94 78 LEU A CA 1
ATOM 595 C C . LEU A 1 78 ? 11.697 1.845 -9.250 1.00 79.94 78 LEU A C 1
ATOM 597 O O . LEU A 1 78 ? 12.508 2.674 -9.651 1.00 79.94 78 LEU A O 1
ATOM 601 N N . ALA A 1 79 ? 12.063 0.776 -8.543 1.00 86.88 79 ALA A N 1
ATOM 602 C CA . ALA A 1 79 ? 13.445 0.442 -8.222 1.00 86.88 79 ALA A CA 1
ATOM 603 C C . ALA A 1 79 ? 14.155 -0.351 -9.333 1.00 86.88 79 ALA A C 1
ATOM 605 O O . ALA A 1 79 ? 15.333 -0.674 -9.182 1.00 86.88 79 ALA A O 1
ATOM 606 N N . TRP A 1 80 ? 13.469 -0.693 -10.428 1.00 91.81 80 TRP A N 1
ATOM 607 C CA . TRP A 1 80 ? 14.053 -1.493 -11.499 1.00 91.81 80 TRP A CA 1
ATOM 608 C C . TRP A 1 80 ? 15.249 -0.775 -12.137 1.00 91.81 80 TRP A C 1
ATOM 610 O O . TRP A 1 80 ? 15.216 0.429 -12.393 1.00 91.81 80 TRP A O 1
ATOM 620 N N . GLN A 1 81 ? 16.311 -1.533 -12.410 1.00 90.19 81 GLN A N 1
ATOM 621 C CA . GLN A 1 81 ? 17.494 -1.055 -13.115 1.00 90.19 81 GLN A CA 1
ATOM 622 C C . GLN A 1 81 ? 17.729 -1.885 -14.377 1.00 90.19 81 GLN A C 1
ATOM 624 O O . GLN A 1 81 ? 17.609 -3.111 -14.330 1.00 90.19 81 GLN A O 1
ATOM 629 N N . PRO A 1 82 ? 18.081 -1.237 -15.498 1.00 88.88 82 PRO A N 1
ATOM 630 C CA . PRO A 1 82 ? 18.300 -1.933 -16.753 1.00 88.88 82 PRO A CA 1
ATOM 631 C C . PRO A 1 82 ? 19.561 -2.787 -16.728 1.00 88.88 82 PRO A C 1
ATOM 633 O O . PRO A 1 82 ? 20.588 -2.364 -16.198 1.00 88.88 82 PRO A O 1
ATOM 636 N N . THR A 1 83 ? 19.516 -3.936 -17.403 1.00 90.94 83 THR A N 1
ATOM 637 C CA . THR A 1 83 ? 20.701 -4.792 -17.580 1.00 90.94 83 THR A CA 1
ATOM 638 C C . THR A 1 83 ? 21.264 -4.741 -18.999 1.00 90.94 83 THR A C 1
ATOM 640 O O . THR A 1 83 ? 22.417 -5.106 -19.223 1.00 90.94 83 THR A O 1
ATOM 643 N N . GLN A 1 84 ? 20.473 -4.254 -19.963 1.00 91.50 84 GLN A N 1
ATOM 644 C CA . GLN A 1 84 ? 20.830 -4.277 -21.382 1.00 91.50 84 GLN A CA 1
ATOM 645 C C . GLN A 1 84 ? 21.505 -2.979 -21.873 1.00 91.50 84 GLN A C 1
ATOM 647 O O . GLN A 1 84 ? 21.062 -1.868 -21.543 1.00 91.50 84 GLN A O 1
ATOM 652 N N . PRO A 1 85 ? 22.543 -3.084 -22.727 1.00 85.19 85 PRO A N 1
ATOM 653 C CA . PRO A 1 85 ? 23.239 -1.920 -23.276 1.00 85.19 85 PRO A CA 1
ATOM 654 C C . PRO A 1 85 ? 22.410 -1.188 -24.342 1.00 85.19 85 PRO A C 1
ATOM 656 O O . PRO A 1 85 ? 22.503 0.036 -24.467 1.00 85.19 85 PRO A O 1
ATOM 659 N N . ASP A 1 86 ? 21.554 -1.904 -25.075 1.00 96.06 86 ASP A N 1
ATOM 660 C CA . ASP A 1 86 ? 20.690 -1.335 -26.109 1.00 96.06 86 ASP A CA 1
ATOM 661 C C . ASP A 1 86 ? 19.389 -0.746 -25.534 1.00 96.06 86 ASP A C 1
ATOM 663 O O . ASP A 1 86 ? 18.737 -1.330 -24.666 1.00 96.06 86 ASP A O 1
ATOM 667 N N . ALA A 1 87 ? 18.982 0.419 -26.045 1.00 92.75 87 ALA A N 1
ATOM 668 C CA . ALA A 1 87 ? 17.811 1.140 -25.551 1.00 92.75 87 ALA A CA 1
ATOM 669 C C . ALA A 1 87 ? 16.496 0.391 -25.797 1.00 92.75 87 ALA A C 1
ATOM 671 O O . ALA A 1 87 ? 15.636 0.355 -24.916 1.00 92.75 87 ALA A O 1
ATOM 672 N N . ARG A 1 88 ? 16.339 -0.233 -26.968 1.00 94.19 88 ARG A N 1
ATOM 673 C CA . ARG A 1 88 ? 15.130 -0.994 -27.297 1.00 94.19 88 ARG A CA 1
ATOM 674 C C . ARG A 1 88 ? 15.028 -2.240 -26.421 1.00 94.19 88 ARG A C 1
ATOM 676 O O . ARG A 1 88 ? 13.937 -2.560 -25.952 1.00 94.19 88 ARG A O 1
ATOM 683 N N . GLN A 1 89 ? 16.150 -2.905 -26.162 1.00 93.62 89 GLN A N 1
ATOM 684 C CA . GLN A 1 89 ? 16.209 -4.054 -25.261 1.00 93.62 89 GLN A CA 1
ATOM 685 C C . GLN A 1 89 ? 15.865 -3.677 -23.817 1.00 93.62 89 GLN A C 1
ATOM 687 O O . GLN A 1 89 ? 15.083 -4.390 -23.198 1.00 93.62 89 GLN A O 1
ATOM 692 N N . ARG A 1 90 ? 16.337 -2.529 -23.304 1.00 93.19 90 ARG A N 1
ATOM 693 C CA . ARG A 1 90 ? 15.930 -2.032 -21.974 1.00 93.19 90 ARG A CA 1
ATOM 694 C C . ARG A 1 90 ? 14.427 -1.800 -21.863 1.00 93.19 90 ARG A C 1
ATOM 696 O O . ARG A 1 90 ? 13.832 -2.142 -20.848 1.00 93.19 90 ARG A O 1
ATOM 703 N N . ILE A 1 91 ? 13.810 -1.221 -22.896 1.00 93.31 91 ILE A N 1
ATOM 704 C CA . ILE A 1 91 ? 12.356 -1.006 -22.914 1.00 93.31 91 ILE A CA 1
ATOM 705 C C . ILE A 1 91 ? 11.631 -2.354 -22.884 1.00 93.31 91 ILE A C 1
ATOM 707 O O . ILE A 1 91 ? 10.735 -2.547 -22.068 1.00 93.31 91 ILE A O 1
ATOM 711 N N . ALA A 1 92 ? 12.031 -3.302 -23.735 1.00 93.12 92 ALA A N 1
ATOM 712 C CA . ALA A 1 92 ? 11.428 -4.633 -23.757 1.00 93.12 92 ALA A CA 1
ATOM 713 C C . ALA A 1 92 ? 11.589 -5.370 -22.412 1.00 93.12 92 ALA A C 1
ATOM 715 O O . ALA A 1 92 ? 10.647 -6.011 -21.945 1.00 93.12 92 ALA A O 1
ATOM 716 N N . GLU A 1 93 ? 12.754 -5.243 -21.776 1.00 92.81 93 GLU A N 1
ATOM 717 C CA . GLU A 1 93 ? 13.061 -5.811 -20.461 1.00 92.81 93 GLU A CA 1
ATOM 718 C C . GLU A 1 93 ? 12.165 -5.217 -19.364 1.00 92.81 93 GLU A C 1
ATOM 720 O O . GLU A 1 93 ? 11.515 -5.968 -18.634 1.00 92.81 93 GLU A O 1
ATOM 725 N N . LEU A 1 94 ? 12.058 -3.885 -19.295 1.00 92.31 94 LEU A N 1
ATOM 726 C CA . LEU A 1 94 ? 11.180 -3.202 -18.344 1.00 92.31 94 LEU A CA 1
ATOM 727 C C . LEU A 1 94 ? 9.724 -3.630 -18.522 1.00 92.31 94 LEU A C 1
ATOM 729 O O . LEU A 1 94 ? 9.067 -3.971 -17.544 1.00 92.31 94 LEU A O 1
ATOM 733 N N . LEU A 1 95 ? 9.212 -3.632 -19.755 1.00 92.38 95 LEU A N 1
ATOM 734 C CA . LEU A 1 95 ? 7.825 -4.017 -20.023 1.00 92.38 95 LEU A CA 1
ATOM 735 C C . LEU A 1 95 ? 7.560 -5.475 -19.623 1.00 92.38 95 LEU A C 1
ATOM 737 O O . LEU A 1 95 ? 6.547 -5.764 -18.987 1.00 92.38 95 LEU A O 1
ATOM 741 N N . SER A 1 96 ? 8.495 -6.381 -19.922 1.00 92.44 96 SER A N 1
ATOM 742 C CA . SER A 1 96 ? 8.394 -7.797 -19.539 1.00 92.44 96 SER A CA 1
ATOM 743 C C . SER A 1 96 ? 8.418 -7.997 -18.020 1.00 92.44 96 SER A C 1
ATOM 745 O O . SER A 1 96 ? 7.775 -8.910 -17.508 1.00 92.44 96 SER A O 1
ATOM 747 N N . PHE A 1 97 ? 9.129 -7.135 -17.291 1.00 90.19 97 PHE A N 1
ATOM 748 C CA . PHE A 1 97 ? 9.166 -7.143 -15.830 1.00 90.19 97 PHE A CA 1
ATOM 749 C C . PHE A 1 97 ? 7.922 -6.499 -15.194 1.00 90.19 97 PHE A C 1
ATOM 751 O O . PHE A 1 97 ? 7.377 -7.018 -14.217 1.00 90.19 97 PHE A O 1
ATOM 758 N N . ALA A 1 98 ? 7.476 -5.364 -15.731 1.00 88.75 98 ALA A N 1
ATOM 759 C CA . ALA A 1 98 ? 6.431 -4.536 -15.146 1.00 88.75 98 ALA A CA 1
ATOM 760 C C . ALA A 1 98 ? 5.024 -5.089 -15.405 1.00 88.75 98 ALA A C 1
ATOM 762 O O . ALA A 1 98 ? 4.219 -5.146 -14.475 1.00 88.75 98 ALA A O 1
ATOM 763 N N . TYR A 1 99 ? 4.718 -5.537 -16.629 1.00 89.62 99 TYR A N 1
ATOM 764 C CA . TYR A 1 99 ? 3.351 -5.924 -16.992 1.00 89.62 99 TYR A CA 1
ATOM 765 C C . TYR A 1 99 ? 2.769 -7.066 -16.148 1.00 89.62 99 TYR A C 1
ATOM 767 O O . TYR A 1 99 ? 1.652 -6.899 -15.656 1.00 89.62 99 TYR A O 1
ATOM 775 N N . PRO A 1 100 ? 3.475 -8.188 -15.901 1.00 88.81 100 PRO A N 1
ATOM 776 C CA . PRO A 1 100 ? 2.931 -9.257 -15.064 1.00 88.81 100 PRO A CA 1
ATOM 777 C C . PRO A 1 100 ? 2.612 -8.785 -13.640 1.00 88.81 100 PRO A C 1
ATOM 779 O O . PRO A 1 100 ? 1.588 -9.164 -13.079 1.00 88.81 100 PRO A O 1
ATOM 782 N N . ARG A 1 101 ? 3.450 -7.906 -13.075 1.00 87.50 101 ARG A N 1
ATOM 783 C CA . ARG A 1 101 ? 3.247 -7.327 -11.737 1.00 87.50 101 ARG A CA 1
ATOM 784 C C . ARG A 1 101 ? 2.060 -6.371 -11.701 1.00 87.50 101 ARG A C 1
ATOM 786 O O . ARG A 1 101 ? 1.269 -6.416 -10.765 1.00 87.50 101 ARG A O 1
ATOM 793 N N . MET A 1 102 ? 1.918 -5.526 -12.722 1.00 85.31 102 MET A N 1
ATOM 794 C CA . MET A 1 102 ? 0.775 -4.617 -12.834 1.00 85.31 102 MET A CA 1
ATOM 795 C C . MET A 1 102 ? -0.543 -5.386 -12.959 1.00 85.31 102 MET A C 1
ATOM 797 O O . MET A 1 102 ? -1.513 -5.022 -12.305 1.00 85.31 102 MET A O 1
ATOM 801 N N . LEU A 1 103 ? -0.568 -6.466 -13.748 1.00 85.00 103 LEU A N 1
ATOM 802 C CA . LEU A 1 103 ? -1.744 -7.332 -13.878 1.00 85.00 103 LEU A CA 1
ATOM 803 C C . LEU A 1 103 ? -2.068 -8.059 -12.570 1.00 85.00 103 LEU A C 1
ATOM 805 O O . LEU A 1 103 ? -3.228 -8.125 -12.179 1.00 85.00 103 LEU A O 1
ATOM 809 N N . GLN A 1 104 ? -1.051 -8.559 -11.863 1.00 83.88 104 GLN A N 1
ATOM 810 C CA . GLN A 1 104 ? -1.237 -9.205 -10.563 1.00 83.88 104 GLN A CA 1
ATOM 811 C C . GLN A 1 104 ? -1.877 -8.263 -9.531 1.00 83.88 104 GLN A C 1
ATOM 813 O O . GLN A 1 104 ? -2.688 -8.704 -8.724 1.00 83.88 104 GLN A O 1
ATOM 818 N N . HIS A 1 105 ? -1.540 -6.972 -9.568 1.00 82.69 105 HIS A N 1
ATOM 819 C CA . HIS A 1 105 ? -2.001 -5.977 -8.596 1.00 82.69 105 HIS A CA 1
ATOM 820 C C . HIS A 1 105 ? -3.028 -4.986 -9.171 1.00 82.69 105 HIS A C 1
ATOM 822 O O . HIS A 1 105 ? -3.156 -3.865 -8.673 1.00 82.69 105 HIS A O 1
ATOM 828 N N . GLU A 1 106 ? -3.786 -5.380 -10.201 1.00 81.94 106 GLU A N 1
ATOM 829 C CA . GLU A 1 106 ? -4.747 -4.503 -10.888 1.00 81.94 106 GLU A CA 1
ATOM 830 C C . GLU A 1 106 ? -5.745 -3.847 -9.915 1.00 81.94 106 GLU A C 1
ATOM 832 O O . GLU A 1 106 ? -6.030 -2.654 -10.026 1.00 81.94 106 GLU A O 1
ATOM 837 N N . GLY A 1 107 ? -6.236 -4.596 -8.919 1.00 79.88 107 GLY A N 1
ATOM 838 C CA . GLY A 1 107 ? -7.176 -4.086 -7.913 1.00 79.88 107 GLY A CA 1
ATOM 839 C C . GLY A 1 107 ? -6.612 -2.921 -7.093 1.00 79.88 107 GLY A C 1
ATOM 840 O O . GLY A 1 107 ? -7.304 -1.929 -6.862 1.00 79.88 107 GLY A O 1
ATOM 841 N N . VAL A 1 108 ? -5.330 -2.998 -6.721 1.00 76.12 108 VAL A N 1
ATOM 842 C CA . VAL A 1 108 ? -4.623 -1.929 -5.995 1.00 76.12 108 VAL A CA 1
ATOM 843 C C . VAL A 1 108 ? -4.427 -0.707 -6.896 1.00 76.12 108 VAL A C 1
ATOM 845 O O . VAL A 1 108 ? -4.665 0.422 -6.469 1.00 76.12 108 VAL A O 1
ATOM 848 N N . LEU A 1 109 ? -4.053 -0.916 -8.162 1.00 80.38 109 LEU A N 1
ATOM 849 C CA . LEU A 1 109 ? -3.858 0.177 -9.122 1.00 80.38 109 LEU A CA 1
ATOM 850 C C . LEU A 1 109 ? -5.161 0.915 -9.428 1.00 80.38 109 LEU A C 1
ATOM 852 O O . LEU A 1 109 ? -5.192 2.144 -9.455 1.00 80.38 109 LEU A O 1
ATOM 856 N N . ARG A 1 110 ? -6.256 0.172 -9.593 1.00 80.62 110 ARG A N 1
ATOM 857 C CA . ARG A 1 110 ? -7.599 0.730 -9.769 1.00 80.62 110 ARG A CA 1
ATOM 858 C C . ARG A 1 110 ? -8.007 1.593 -8.576 1.00 80.62 110 ARG A C 1
ATOM 860 O O . ARG A 1 110 ? -8.547 2.678 -8.766 1.00 80.62 110 ARG A O 1
ATOM 867 N N . ALA A 1 111 ? -7.728 1.136 -7.360 1.00 75.25 111 ALA A N 1
ATOM 868 C CA . ALA A 1 111 ? -8.004 1.898 -6.148 1.00 75.25 111 ALA A CA 1
ATOM 869 C C . ALA A 1 111 ? -7.208 3.196 -6.056 1.00 75.25 111 ALA A C 1
ATOM 871 O O . ALA A 1 111 ? -7.771 4.229 -5.700 1.00 75.25 111 ALA A O 1
ATOM 872 N N . ALA A 1 112 ? -5.928 3.157 -6.428 1.00 79.31 112 ALA A N 1
ATOM 873 C CA . ALA A 1 112 ? -5.103 4.354 -6.495 1.00 79.31 112 ALA A CA 1
ATOM 874 C C . ALA A 1 112 ? -5.699 5.386 -7.468 1.00 79.31 112 ALA A C 1
ATOM 876 O O . ALA A 1 112 ? 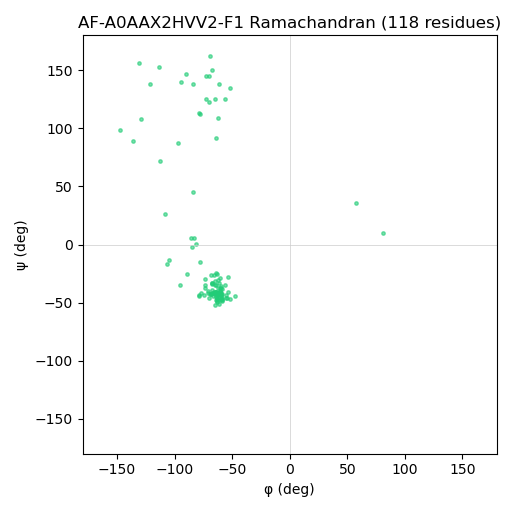-5.861 6.545 -7.096 1.00 79.31 112 ALA A O 1
ATOM 877 N N . LEU A 1 113 ? -6.117 4.958 -8.665 1.00 80.12 113 LEU A N 1
ATOM 878 C CA . LEU A 1 113 ? -6.744 5.833 -9.667 1.00 80.12 113 LEU A CA 1
ATOM 879 C C . LEU A 1 113 ? -8.088 6.428 -9.215 1.00 80.12 113 LEU A C 1
ATOM 881 O O . LEU A 1 113 ? -8.404 7.561 -9.566 1.00 80.12 113 LEU A O 1
ATOM 885 N N . LEU A 1 114 ? -8.889 5.688 -8.446 1.00 74.94 114 LEU A N 1
ATOM 886 C CA . LEU A 1 114 ? -10.132 6.224 -7.879 1.00 74.94 114 LEU A CA 1
ATOM 887 C C . LEU A 1 114 ? -9.842 7.237 -6.767 1.00 74.94 114 LEU A C 1
ATOM 889 O O . LEU A 1 114 ? -10.459 8.297 -6.725 1.00 74.94 114 LEU A O 1
ATOM 893 N N . SER A 1 115 ? -8.846 6.960 -5.921 1.00 67.50 115 SER A N 1
ATOM 894 C CA . SER A 1 115 ? -8.502 7.832 -4.794 1.00 67.50 115 SER A CA 1
ATOM 895 C C . SER A 1 115 ? -8.008 9.225 -5.202 1.00 67.50 115 SER A C 1
ATOM 897 O O . SER A 1 115 ? -8.163 10.162 -4.428 1.00 67.50 115 SER A O 1
ATOM 899 N N . THR A 1 116 ? -7.461 9.390 -6.413 1.00 65.88 116 THR A N 1
ATOM 900 C CA . THR A 1 116 ? -7.064 10.710 -6.939 1.00 65.88 116 THR A CA 1
ATOM 901 C C . THR A 1 116 ? -8.244 11.536 -7.448 1.00 65.88 116 THR A C 1
ATOM 903 O O . THR A 1 116 ? -8.100 12.734 -7.675 1.00 65.88 116 THR A O 1
ATOM 906 N N . THR A 1 117 ? -9.409 10.916 -7.654 1.00 62.47 117 THR A N 1
ATOM 907 C CA . THR A 1 117 ? -10.614 11.600 -8.150 1.00 62.47 117 THR A CA 1
ATOM 908 C C . THR A 1 117 ? -11.464 12.161 -7.003 1.00 62.47 117 THR A C 1
ATOM 910 O O . THR A 1 117 ? -12.164 13.154 -7.195 1.00 62.47 117 THR A O 1
ATOM 913 N N . ASP A 1 118 ? -11.356 11.580 -5.804 1.00 56.03 118 ASP A N 1
ATOM 914 C CA . ASP A 1 118 ? -12.122 11.970 -4.610 1.00 56.03 118 ASP A CA 1
ATOM 915 C C . ASP A 1 118 ? -11.519 13.164 -3.834 1.00 56.03 118 ASP A C 1
ATOM 917 O O . ASP A 1 118 ? -12.028 13.539 -2.781 1.00 56.03 118 ASP A O 1
ATOM 921 N N . GLU A 1 119 ? -10.459 13.803 -4.340 1.00 53.09 119 GLU A N 1
ATOM 922 C CA . GLU A 1 119 ? -9.778 14.934 -3.684 1.00 53.09 119 GLU A CA 1
ATOM 923 C C . GLU A 1 119 ? -10.447 16.306 -3.960 1.00 53.09 119 GLU A C 1
ATOM 925 O O . GLU A 1 119 ? -9.771 17.289 -4.270 1.00 53.09 119 GLU A O 1
ATOM 930 N N . LYS A 1 120 ? -11.784 16.390 -3.872 1.00 38.56 120 LYS A N 1
ATOM 931 C CA . LYS A 1 120 ? -12.547 17.652 -3.997 1.00 38.56 120 LYS A CA 1
ATOM 932 C C . LYS A 1 120 ? -13.053 18.205 -2.672 1.00 38.56 120 LYS A C 1
ATOM 934 O O . LYS A 1 120 ? -13.616 17.423 -1.878 1.00 38.56 120 LYS A O 1
#

Organism: Yersinia pestis (NCBI:txid632)

Foldseek 3Di:
DDPDDDDDDPDPPPVVVLVVLLVLLLVLCLVCLLVVHDDDLCVSCVSSVHHSVSSCVNPVDSVSSLVVNCCVLCVCLVPDDADDPDPVVSVVVSCVVVVVSCVSRVSSVVSNVVVVVPPD